Protein AF-A0A7V0UH33-F1 (afdb_monomer_lite)

Secondary structure (DSSP, 8-state):
---SPPTT-EEEEEEES-TTTSS-HHHHHHHHHHHEEEEEEEEEEPPP-

Structure (mmCIF, N/CA/C/O backbone):
data_AF-A0A7V0UH33-F1
#
_entry.id   AF-A0A7V0UH33-F1
#
loop_
_atom_site.group_PDB
_atom_site.id
_atom_site.type_symbol
_atom_site.label_atom_id
_atom_site.label_alt_id
_atom_site.label_comp_id
_atom_site.label_asym_id
_atom_site.label_entity_id
_atom_site.label_seq_id
_atom_site.pdbx_PDB_ins_code
_atom_site.Cartn_x
_atom_site.Cartn_y
_atom_site.Cartn_z
_atom_site.occupancy
_atom_site.B_iso_or_equiv
_atom_site.auth_seq_id
_atom_site.auth_comp_id
_atom_site.auth_asym_id
_atom_site.auth_atom_id
_atom_site.pdbx_PDB_model_num
ATOM 1 N N . MET A 1 1 ? 0.443 -14.017 -11.470 1.00 54.72 1 MET A N 1
ATOM 2 C CA . MET A 1 1 ? 0.023 -14.947 -10.404 1.00 54.72 1 MET A CA 1
ATOM 3 C C . MET A 1 1 ? -0.242 -14.115 -9.160 1.00 54.72 1 MET A C 1
ATOM 5 O O . MET A 1 1 ? 0.640 -13.321 -8.836 1.00 54.72 1 MET A O 1
ATOM 9 N N . PRO A 1 2 ? -1.426 -14.209 -8.529 1.00 62.47 2 PRO A N 1
ATOM 10 C CA . PRO A 1 2 ? -1.673 -13.545 -7.250 1.00 62.47 2 PRO A CA 1
ATOM 11 C C . PRO A 1 2 ? -0.699 -14.089 -6.195 1.00 62.47 2 PRO A C 1
ATOM 13 O O . PRO A 1 2 ? -0.326 -15.262 -6.245 1.00 62.47 2 PRO A O 1
ATOM 16 N N . HIS A 1 3 ? -0.235 -13.231 -5.284 1.00 65.62 3 HIS A N 1
ATOM 17 C CA . HIS A 1 3 ? 0.616 -13.676 -4.174 1.00 65.62 3 HIS A CA 1
ATOM 18 C C . HIS A 1 3 ? -0.149 -14.668 -3.290 1.00 65.62 3 HIS A C 1
ATOM 20 O O . HIS A 1 3 ? -1.356 -14.509 -3.113 1.00 65.62 3 HIS A O 1
ATOM 26 N N . SER A 1 4 ? 0.554 -15.636 -2.688 1.00 87.81 4 SER A N 1
ATOM 27 C CA . SER A 1 4 ? -0.004 -16.732 -1.867 1.00 87.81 4 SER A CA 1
ATOM 28 C C . SER A 1 4 ? -0.773 -16.299 -0.606 1.00 87.81 4 SER A C 1
ATOM 30 O O . SER A 1 4 ? -1.174 -17.143 0.190 1.00 87.81 4 SER A O 1
ATOM 32 N N . PHE A 1 5 ? -0.953 -14.997 -0.399 1.00 91.75 5 PHE A N 1
ATOM 33 C CA . PHE A 1 5 ? -1.715 -14.414 0.694 1.00 91.75 5 PHE A CA 1
ATOM 34 C C . PHE A 1 5 ? -3.209 -14.374 0.369 1.00 91.75 5 PHE A C 1
ATOM 36 O O . PHE A 1 5 ? -3.614 -14.054 -0.758 1.00 91.75 5 PHE A O 1
ATOM 43 N N . ALA A 1 6 ? -4.023 -14.673 1.379 1.00 92.56 6 ALA A N 1
ATOM 44 C CA . ALA A 1 6 ? -5.472 -14.593 1.282 1.00 92.56 6 ALA A CA 1
ATOM 45 C C . ALA A 1 6 ? -5.942 -13.131 1.226 1.00 92.56 6 ALA A C 1
ATOM 47 O O . ALA A 1 6 ? -5.225 -12.208 1.623 1.00 92.56 6 ALA A O 1
ATOM 48 N N . ASP A 1 7 ? -7.163 -12.927 0.742 1.00 95.88 7 ASP A N 1
ATOM 49 C CA . ASP A 1 7 ? -7.804 -11.616 0.772 1.00 95.88 7 ASP A CA 1
ATOM 50 C C . ASP A 1 7 ? -8.024 -11.169 2.222 1.00 95.88 7 ASP A C 1
ATOM 52 O O . ASP A 1 7 ? -8.361 -11.980 3.087 1.00 95.88 7 ASP A O 1
ATOM 56 N N . ASN A 1 8 ? -7.879 -9.869 2.480 1.00 96.62 8 ASN A N 1
ATOM 57 C CA . ASN A 1 8 ? -8.145 -9.251 3.783 1.00 96.62 8 ASN A CA 1
ATOM 58 C C . ASN A 1 8 ? -7.368 -9.864 4.969 1.00 96.62 8 ASN A C 1
ATOM 60 O O . ASN A 1 8 ? -7.815 -9.778 6.111 1.00 96.62 8 ASN A O 1
ATOM 64 N N . GLN A 1 9 ? -6.219 -10.488 4.709 1.00 96.62 9 GLN A N 1
ATOM 65 C CA . GLN A 1 9 ? -5.399 -11.163 5.712 1.00 96.62 9 GLN A CA 1
ATOM 66 C C . GLN A 1 9 ? -4.682 -10.196 6.667 1.00 96.62 9 GLN A C 1
ATOM 68 O O . GLN A 1 9 ? -4.415 -10.565 7.809 1.00 96.62 9 GLN A O 1
ATOM 73 N N . PHE A 1 10 ? -4.349 -8.983 6.215 1.00 96.75 10 PHE A N 1
ATOM 74 C CA . PHE A 1 10 ? -3.499 -8.053 6.963 1.00 96.75 10 PHE A CA 1
ATOM 75 C C . PHE A 1 10 ? -4.237 -6.784 7.400 1.00 96.75 10 PHE A C 1
ATOM 77 O O . PHE A 1 10 ? -5.015 -6.204 6.641 1.00 96.75 10 PHE A O 1
ATOM 84 N N . ASP A 1 11 ? -3.928 -6.306 8.605 1.00 97.81 11 ASP A N 1
ATOM 85 C CA . ASP A 1 11 ? -4.350 -4.994 9.111 1.00 97.81 11 ASP A CA 1
ATOM 86 C C . ASP A 1 11 ? -3.572 -3.832 8.481 1.00 97.81 11 ASP A C 1
ATOM 88 O O . ASP A 1 11 ? -4.114 -2.739 8.311 1.00 97.81 11 ASP A O 1
ATOM 92 N N . GLU A 1 12 ? -2.301 -4.058 8.141 1.00 97.38 12 GLU A N 1
ATOM 93 C CA . GLU A 1 12 ? -1.402 -3.038 7.607 1.00 97.38 12 GLU A CA 1
ATOM 94 C C . GLU A 1 12 ? -0.423 -3.625 6.581 1.00 97.38 12 GLU A C 1
ATOM 96 O O . GLU A 1 12 ? 0.145 -4.698 6.784 1.00 97.38 12 GLU A O 1
ATOM 101 N N . ALA A 1 13 ? -0.195 -2.887 5.494 1.00 95.38 13 ALA A N 1
ATOM 102 C CA . ALA A 1 13 ? 0.849 -3.145 4.511 1.00 95.38 13 ALA A CA 1
ATOM 103 C C . ALA A 1 13 ? 1.763 -1.919 4.372 1.00 95.38 13 ALA A C 1
ATOM 105 O O . ALA A 1 13 ? 1.288 -0.798 4.186 1.00 95.38 13 ALA A O 1
ATOM 106 N N . VAL A 1 14 ? 3.082 -2.128 4.434 1.00 94.81 14 VAL A N 1
ATOM 107 C CA . VAL A 1 14 ? 4.078 -1.047 4.358 1.00 94.81 14 VAL A CA 1
ATOM 108 C C . VAL A 1 14 ? 5.102 -1.346 3.266 1.00 94.81 14 VAL A C 1
ATOM 110 O O . VAL A 1 14 ? 5.837 -2.328 3.352 1.00 94.81 14 VAL A O 1
ATOM 113 N N . GLY A 1 15 ? 5.174 -0.481 2.255 1.00 92.81 15 GLY A N 1
ATOM 114 C CA . GLY A 1 15 ? 6.212 -0.501 1.225 1.00 92.81 15 GLY A CA 1
ATOM 115 C C . GLY A 1 15 ? 7.239 0.607 1.450 1.00 92.81 15 GLY A C 1
ATOM 116 O O . GLY A 1 15 ? 6.958 1.757 1.127 1.00 92.81 15 GLY A O 1
ATOM 117 N N . ARG A 1 16 ? 8.427 0.262 1.958 1.00 92.75 16 ARG A N 1
ATOM 118 C CA . ARG A 1 16 ? 9.514 1.222 2.222 1.00 92.75 16 ARG A CA 1
ATOM 119 C C . ARG A 1 16 ? 10.490 1.314 1.060 1.00 92.75 16 ARG A C 1
ATOM 121 O O . ARG A 1 16 ? 11.251 0.373 0.863 1.00 92.75 16 ARG A O 1
ATOM 128 N N . HIS A 1 17 ? 10.464 2.418 0.313 1.00 90.62 17 HIS A N 1
ATOM 129 C CA . HIS A 1 17 ? 11.399 2.711 -0.788 1.00 90.62 17 HIS A CA 1
ATOM 130 C C . HIS A 1 17 ? 11.404 1.662 -1.915 1.00 90.62 17 HIS A C 1
ATOM 132 O O . HIS A 1 17 ? 12.407 1.459 -2.593 1.00 90.62 17 HIS A O 1
ATOM 138 N N . VAL A 1 18 ? 10.305 0.917 -2.076 1.00 89.38 18 VAL A N 1
ATOM 139 C CA . VAL A 1 18 ? 10.205 -0.199 -3.036 1.00 89.38 18 VAL A CA 1
ATOM 140 C C . VAL A 1 18 ? 9.201 0.053 -4.156 1.00 89.38 18 VAL A C 1
ATOM 142 O O . VAL A 1 18 ? 9.312 -0.554 -5.221 1.00 89.38 18 VAL A O 1
ATOM 145 N N . ILE A 1 19 ? 8.213 0.926 -3.945 1.00 89.25 19 ILE A N 1
ATOM 146 C CA . ILE A 1 19 ? 7.103 1.118 -4.893 1.00 89.25 19 ILE A CA 1
ATOM 147 C C . ILE A 1 19 ? 7.576 1.851 -6.159 1.00 89.25 19 ILE A C 1
ATOM 149 O O . ILE A 1 19 ? 7.037 1.642 -7.241 1.00 89.25 19 ILE A O 1
ATOM 153 N N . GLU A 1 20 ? 8.618 2.668 -6.059 1.00 87.19 20 GLU A N 1
ATOM 154 C CA . GLU A 1 20 ? 9.255 3.370 -7.174 1.00 87.19 20 GLU A CA 1
ATOM 155 C C . GLU A 1 20 ? 10.058 2.449 -8.106 1.00 87.19 20 GLU A C 1
ATOM 157 O O . GLU A 1 20 ? 10.285 2.793 -9.264 1.00 87.19 20 GLU A O 1
ATOM 162 N N . HIS A 1 21 ? 10.462 1.272 -7.627 1.00 91.38 21 HIS A N 1
ATOM 163 C CA . HIS A 1 21 ? 11.298 0.338 -8.385 1.00 91.38 21 HIS A CA 1
ATOM 164 C C . HIS A 1 21 ? 10.498 -0.768 -9.078 1.00 91.38 21 HIS A C 1
ATOM 166 O O . HIS A 1 21 ? 11.048 -1.528 -9.880 1.00 91.38 21 HIS A O 1
ATOM 172 N N . VAL A 1 22 ? 9.199 -0.889 -8.792 1.00 91.50 22 VAL A N 1
ATOM 173 C CA . VAL A 1 22 ? 8.362 -1.905 -9.433 1.00 91.50 22 VAL A CA 1
ATOM 174 C C . VAL A 1 22 ? 7.899 -1.450 -10.814 1.00 91.50 22 VAL A C 1
ATOM 176 O O . VAL A 1 22 ? 7.519 -0.306 -11.037 1.00 91.50 22 VAL A O 1
ATOM 179 N N . ARG A 1 23 ? 7.869 -2.395 -11.757 1.00 93.25 23 ARG A N 1
ATOM 180 C CA . ARG A 1 23 ? 7.485 -2.136 -13.156 1.00 93.25 23 ARG A CA 1
ATOM 181 C C . ARG A 1 23 ? 6.046 -1.645 -13.321 1.00 93.25 23 ARG A C 1
ATOM 183 O O . ARG A 1 23 ? 5.760 -0.911 -14.258 1.00 93.25 23 ARG A O 1
ATOM 190 N N . ASN A 1 24 ? 5.138 -2.080 -12.447 1.00 93.44 24 ASN A N 1
ATOM 191 C CA 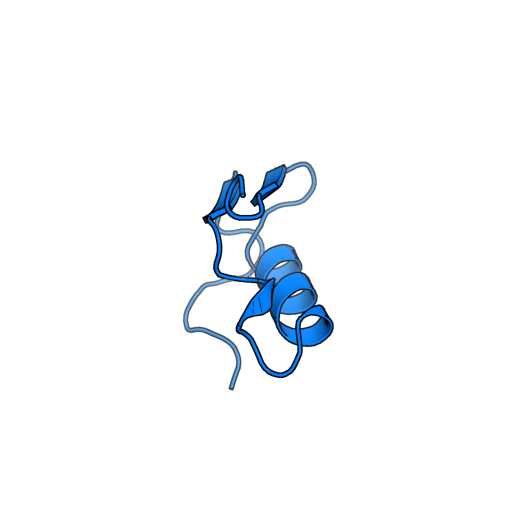. ASN A 1 24 ? 3.736 -1.673 -12.473 1.00 93.44 24 ASN A CA 1
ATOM 192 C C . ASN A 1 24 ? 3.249 -1.367 -11.046 1.00 93.44 24 ASN A C 1
ATOM 194 O O . ASN A 1 24 ? 2.740 -2.265 -10.367 1.00 93.44 24 ASN A O 1
ATOM 198 N N . PRO A 1 25 ? 3.398 -0.111 -10.590 1.00 91.88 25 PRO A N 1
ATOM 199 C CA . PRO A 1 25 ? 2.960 0.307 -9.262 1.00 91.88 25 PRO A CA 1
ATOM 200 C C . PRO A 1 25 ? 1.467 0.069 -9.033 1.00 91.88 25 PRO A C 1
ATOM 202 O O . PRO A 1 25 ? 1.086 -0.384 -7.961 1.00 91.88 25 PRO A O 1
ATOM 205 N N . MET A 1 26 ? 0.624 0.275 -10.053 1.00 92.94 26 MET A N 1
ATOM 206 C CA . MET A 1 26 ? -0.824 0.078 -9.932 1.00 92.94 26 MET A CA 1
ATOM 207 C C . MET A 1 26 ? -1.201 -1.377 -9.654 1.00 92.94 26 MET A 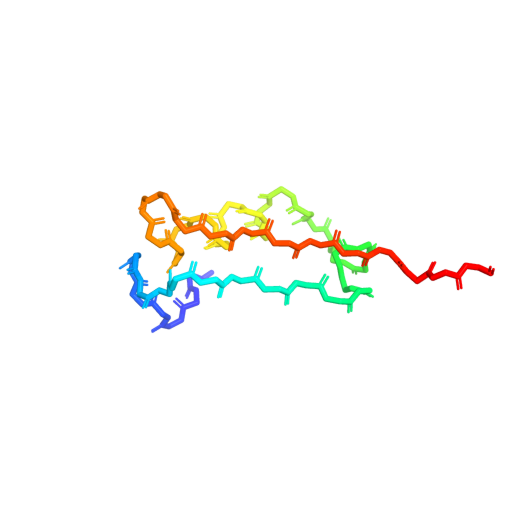C 1
ATOM 209 O O . MET A 1 26 ? -2.065 -1.634 -8.817 1.00 92.94 26 MET A O 1
ATOM 213 N N . ALA A 1 27 ? -0.541 -2.330 -10.317 1.00 92.69 27 ALA A N 1
ATOM 214 C CA . ALA A 1 27 ? -0.756 -3.751 -10.054 1.00 92.69 27 ALA A CA 1
ATOM 215 C C . ALA A 1 27 ? -0.333 -4.128 -8.626 1.00 92.69 27 ALA A C 1
ATOM 217 O O . ALA A 1 27 ? -1.043 -4.863 -7.947 1.00 92.69 27 ALA A O 1
ATOM 218 N N . VAL A 1 28 ? 0.786 -3.576 -8.146 1.00 92.56 28 VAL A N 1
ATOM 219 C CA . VAL A 1 28 ? 1.257 -3.808 -6.774 1.00 92.56 28 VAL A CA 1
ATOM 220 C C . VAL A 1 28 ? 0.296 -3.200 -5.757 1.00 92.56 28 VAL A C 1
ATOM 222 O O . VAL A 1 28 ? -0.118 -3.892 -4.836 1.00 92.56 28 VAL A O 1
ATOM 225 N N . THR A 1 29 ? -0.135 -1.951 -5.936 1.00 92.62 29 THR A N 1
ATOM 226 C CA . THR A 1 29 ? -1.115 -1.318 -5.041 1.00 92.62 29 THR A CA 1
ATOM 227 C C . THR A 1 29 ? -2.455 -2.059 -5.048 1.00 92.62 29 THR A C 1
ATOM 229 O O . THR A 1 29 ? -3.093 -2.171 -4.002 1.00 92.62 29 THR A O 1
ATOM 232 N N . SER A 1 30 ? -2.875 -2.612 -6.191 1.00 94.25 30 SER A N 1
ATOM 233 C CA . SER A 1 30 ? -4.081 -3.441 -6.286 1.00 94.25 30 SER A CA 1
ATOM 234 C C . SER A 1 30 ? -3.950 -4.741 -5.485 1.00 94.25 30 SER A C 1
ATOM 236 O O . SER A 1 30 ? -4.858 -5.066 -4.721 1.00 94.25 30 SER A O 1
ATOM 238 N N . GLU A 1 31 ? -2.808 -5.430 -5.577 1.00 94.31 31 GLU A N 1
ATOM 239 C CA . GLU A 1 31 ? -2.539 -6.625 -4.768 1.00 94.31 31 GLU A CA 1
ATOM 240 C C . GLU A 1 31 ? -2.423 -6.302 -3.274 1.00 94.31 31 GLU A C 1
ATOM 242 O O . GLU A 1 31 ? -3.004 -7.017 -2.462 1.00 94.31 31 GLU A O 1
ATOM 247 N N . LEU A 1 32 ? -1.757 -5.203 -2.896 1.00 94.81 32 LEU A N 1
ATOM 248 C CA . LEU A 1 32 ? -1.704 -4.747 -1.501 1.00 94.81 32 LEU A CA 1
ATOM 249 C C . LEU A 1 32 ? -3.113 -4.483 -0.958 1.00 94.81 32 LEU A C 1
ATOM 251 O O . LEU A 1 32 ? -3.448 -4.925 0.135 1.00 94.81 32 LEU A O 1
ATOM 255 N N . ARG A 1 33 ? -3.984 -3.849 -1.752 1.00 95.00 33 ARG A N 1
ATOM 256 C CA . ARG A 1 33 ? -5.388 -3.643 -1.381 1.00 95.00 33 ARG A CA 1
ATOM 257 C C . ARG A 1 33 ? -6.176 -4.945 -1.254 1.00 95.00 33 ARG A C 1
ATOM 259 O O . ARG A 1 33 ? -7.083 -4.994 -0.436 1.00 95.00 33 ARG A O 1
ATOM 266 N N . ARG A 1 34 ? -5.874 -5.974 -2.050 1.00 96.25 34 ARG A N 1
ATOM 267 C CA . ARG A 1 34 ? -6.550 -7.278 -1.961 1.00 96.25 34 ARG A CA 1
ATOM 268 C C . ARG A 1 34 ? -6.240 -7.971 -0.634 1.00 96.25 34 ARG A C 1
ATOM 270 O O . ARG A 1 34 ? -7.137 -8.510 0.006 1.00 96.25 34 ARG A O 1
ATOM 277 N N . ILE A 1 35 ? -4.976 -7.956 -0.224 1.00 96.31 35 ILE A N 1
ATOM 278 C CA . ILE A 1 35 ? -4.516 -8.680 0.969 1.00 96.31 35 ILE A CA 1
ATOM 279 C C . ILE A 1 35 ? -4.729 -7.885 2.266 1.00 96.31 35 ILE A C 1
ATOM 281 O O . ILE A 1 35 ? -4.736 -8.473 3.344 1.00 96.31 35 ILE A O 1
ATOM 285 N N . THR A 1 36 ? -4.918 -6.565 2.190 1.00 97.19 36 THR A N 1
ATOM 286 C CA . THR A 1 36 ? -5.255 -5.716 3.341 1.00 97.19 36 THR A CA 1
ATOM 287 C C . THR A 1 36 ? -6.766 -5.669 3.552 1.00 97.19 36 THR A C 1
ATOM 289 O O . THR A 1 36 ? -7.524 -5.433 2.616 1.00 97.19 36 THR A O 1
ATOM 292 N N . ARG A 1 37 ? -7.225 -5.873 4.791 1.00 97.44 37 ARG A N 1
ATOM 293 C CA . ARG A 1 37 ? -8.660 -5.874 5.113 1.00 97.44 37 ARG A CA 1
ATOM 294 C C . ARG A 1 37 ? -9.335 -4.524 4.846 1.00 97.44 37 ARG A C 1
ATOM 296 O O . ARG A 1 37 ? -8.663 -3.488 4.857 1.00 97.44 37 ARG A O 1
ATOM 303 N N . PRO A 1 38 ? -10.676 -4.472 4.723 1.00 96.12 38 PRO A N 1
ATOM 304 C CA . PRO A 1 38 ? -11.390 -3.204 4.675 1.00 96.12 38 PRO A CA 1
ATOM 305 C C . PRO A 1 38 ? -11.103 -2.389 5.945 1.00 96.12 38 PRO A C 1
ATOM 307 O O . PRO A 1 38 ? -11.209 -2.893 7.066 1.00 96.12 38 PRO A O 1
ATOM 310 N N . GLY A 1 39 ? -10.693 -1.133 5.765 1.00 95.50 39 GLY A N 1
ATOM 311 C CA . GLY A 1 39 ? -10.261 -0.253 6.856 1.00 95.50 39 GLY A CA 1
ATOM 312 C C . GLY A 1 39 ? -8.833 -0.491 7.364 1.00 95.50 39 GLY A C 1
ATOM 313 O O . GLY A 1 39 ? -8.419 0.18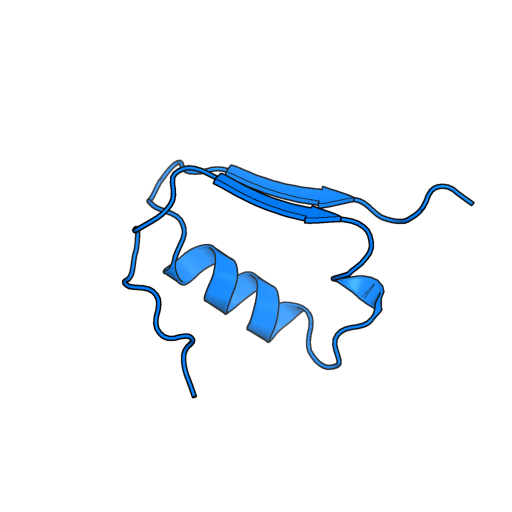8 8.299 1.00 95.50 39 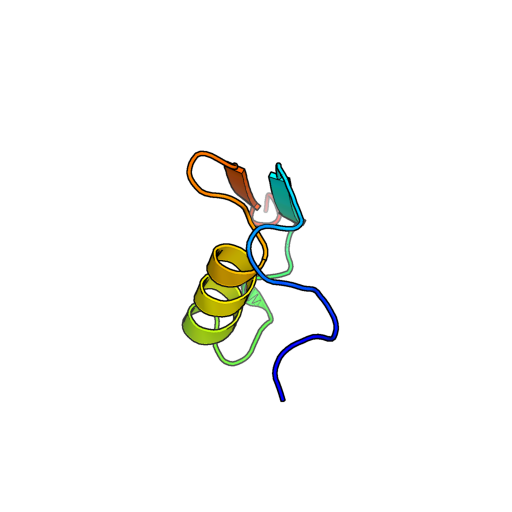GLY A O 1
ATOM 314 N N . GLY A 1 40 ? -8.083 -1.428 6.777 1.00 95.69 40 GLY A N 1
ATOM 315 C CA . GLY A 1 40 ? -6.651 -1.581 7.019 1.00 95.69 40 GLY A CA 1
ATOM 316 C C . GLY A 1 40 ? -5.823 -0.475 6.356 1.00 95.69 40 GLY A C 1
ATOM 317 O O . GLY A 1 40 ? -6.301 0.248 5.477 1.00 95.69 40 GLY A O 1
ATOM 318 N N . LEU A 1 41 ? -4.575 -0.327 6.793 1.00 96.69 41 LEU A N 1
ATOM 319 C CA . LEU A 1 41 ? -3.682 0.741 6.345 1.00 96.69 41 LEU A CA 1
ATOM 320 C C . LEU A 1 41 ? -2.730 0.256 5.253 1.00 96.69 41 LEU A C 1
ATOM 322 O O . LEU A 1 41 ? -2.136 -0.811 5.355 1.00 96.69 41 LEU A O 1
ATOM 326 N N . ILE A 1 42 ? -2.529 1.082 4.230 1.00 95.06 42 ILE A N 1
ATOM 327 C CA . ILE A 1 42 ? -1.492 0.868 3.219 1.00 95.06 42 ILE A CA 1
ATOM 328 C C . ILE A 1 42 ? -0.607 2.106 3.218 1.00 95.06 42 ILE A C 1
ATOM 330 O O . ILE A 1 42 ? -1.078 3.208 2.933 1.00 95.06 42 ILE A O 1
ATOM 334 N N . LYS A 1 43 ? 0.666 1.930 3.564 1.00 94.25 43 LYS A N 1
ATOM 335 C CA . LYS A 1 43 ? 1.656 3.006 3.625 1.00 94.25 43 LYS A CA 1
ATOM 336 C C . LYS A 1 43 ? 2.758 2.755 2.610 1.00 94.25 43 LYS A C 1
ATOM 338 O O . LYS A 1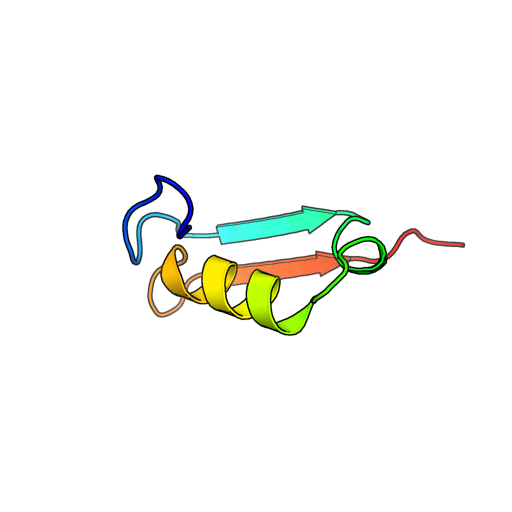 43 ? 3.234 1.631 2.454 1.00 94.25 43 LYS A O 1
ATOM 343 N N . SER A 1 44 ? 3.186 3.822 1.954 1.00 90.12 44 SER A N 1
ATOM 344 C CA . SER A 1 44 ? 4.356 3.804 1.088 1.00 90.12 44 SER A CA 1
ATOM 345 C C . SER A 1 44 ? 5.129 5.099 1.242 1.00 90.12 44 SER A C 1
ATOM 347 O O . SER A 1 44 ? 4.548 6.176 1.089 1.00 90.12 44 SER A O 1
ATOM 349 N N . ASP A 1 45 ? 6.422 4.992 1.501 1.00 89.81 45 ASP A N 1
ATOM 350 C CA . ASP A 1 45 ? 7.341 6.117 1.593 1.00 89.81 45 ASP A CA 1
ATOM 351 C C . ASP A 1 45 ? 8.458 5.993 0.556 1.00 89.81 45 ASP A C 1
ATOM 353 O O . ASP A 1 45 ? 8.925 4.901 0.224 1.00 89.81 45 ASP A O 1
ATOM 357 N N . ARG A 1 46 ? 8.871 7.145 0.029 1.00 78.62 46 ARG A N 1
ATOM 358 C CA . ARG A 1 46 ? 10.016 7.258 -0.880 1.00 78.62 46 ARG A CA 1
ATOM 359 C C . ARG A 1 46 ? 11.286 7.477 -0.078 1.00 78.62 46 ARG A C 1
ATOM 361 O O . ARG A 1 46 ? 11.218 8.040 1.014 1.00 78.62 46 ARG A O 1
ATOM 368 N N . ALA A 1 47 ? 12.424 7.050 -0.618 1.00 73.19 47 ALA A N 1
ATOM 369 C CA . ALA A 1 47 ? 13.708 7.351 0.004 1.00 73.19 47 ALA A CA 1
ATOM 370 C C . ALA A 1 47 ? 13.861 8.874 0.135 1.00 73.19 47 ALA A C 1
ATOM 372 O O . ALA A 1 47 ? 13.670 9.605 -0.841 1.00 73.19 47 ALA A O 1
ATOM 373 N N . ALA A 1 48 ? 14.156 9.355 1.345 1.00 68.69 48 ALA A N 1
ATOM 374 C CA . ALA A 1 48 ? 14.542 10.746 1.540 1.00 68.69 48 ALA A CA 1
ATOM 375 C C . ALA A 1 48 ? 15.850 10.977 0.765 1.00 68.69 48 ALA A C 1
ATOM 377 O O . ALA A 1 48 ? 16.813 10.238 0.967 1.00 68.69 48 ALA A O 1
ATOM 378 N N . THR A 1 49 ? 15.829 11.924 -0.178 1.00 60.03 49 THR A N 1
ATOM 379 C CA . THR A 1 49 ? 17.014 12.364 -0.935 1.00 60.03 49 THR A CA 1
ATOM 380 C C . THR A 1 49 ? 17.954 13.155 -0.042 1.00 60.03 49 THR A C 1
ATOM 382 O O . THR A 1 49 ? 17.436 13.966 0.759 1.00 60.03 49 THR A O 1
#

Foldseek 3Di:
DQPPAAFQQDLEAEAEQCLVVDPDSPVVVVSVNRRHHVNGYYYYDHPDD

Radius of gyration: 11.18 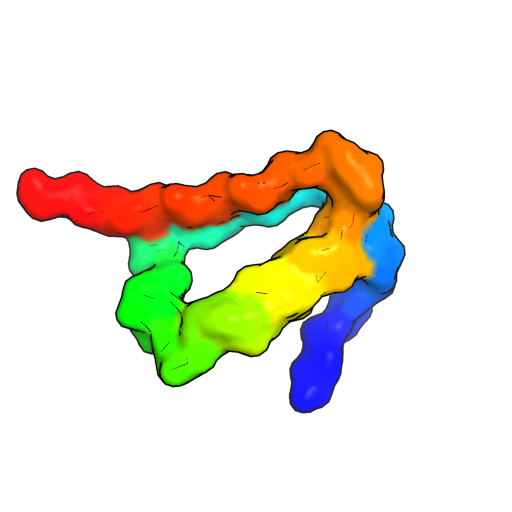Å; chains: 1; bounding box: 28×29×22 Å

Sequence (49 aa):
MPHSFADNQFDEAVGRHVIEHVRNPMAVTSELRRITRPGGLIKSDRAAT

pLDDT: mean 89.79, std 10.35, range [54.72, 97.81]